Protein AF-A0A392TTG8-F1 (afdb_monomer)

Radius of gyration: 15.2 Å; Cα contacts (8 Å, |Δi|>4): 57; chains: 1; bounding box: 39×26×30 Å

Structure (mmCIF, N/CA/C/O backbone):
data_AF-A0A392TTG8-F1
#
_entry.id   AF-A0A392TTG8-F1
#
loop_
_atom_site.group_PDB
_atom_site.id
_atom_site.type_symbol
_atom_site.label_atom_id
_atom_site.label_alt_id
_atom_site.label_comp_id
_atom_site.label_asym_id
_atom_site.label_entity_id
_atom_site.label_seq_id
_atom_site.pdbx_PDB_ins_code
_atom_site.Cartn_x
_atom_site.Cartn_y
_atom_site.Cartn_z
_atom_site.occupancy
_atom_site.B_iso_or_equiv
_atom_site.auth_seq_id
_atom_site.auth_comp_id
_atom_site.auth_asym_id
_atom_site.auth_atom_id
_atom_site.pdbx_PDB_model_num
ATOM 1 N N . MET A 1 1 ? -23.215 -0.611 9.975 1.00 88.06 1 MET A N 1
ATOM 2 C CA . MET A 1 1 ? -22.929 -1.732 10.895 1.00 88.06 1 MET A CA 1
ATOM 3 C C . MET A 1 1 ? -21.425 -1.940 10.895 1.00 88.06 1 MET A C 1
ATOM 5 O O . MET A 1 1 ? -20.842 -1.856 9.823 1.00 88.06 1 MET A O 1
ATOM 9 N N . ALA A 1 2 ? -20.807 -2.107 12.062 1.00 94.75 2 ALA A N 1
ATOM 10 C CA . ALA A 1 2 ? -19.377 -2.398 12.161 1.00 94.75 2 ALA A CA 1
ATOM 11 C C . ALA A 1 2 ? -19.130 -3.909 12.024 1.00 94.75 2 ALA A C 1
ATOM 13 O O . ALA A 1 2 ? -20.040 -4.702 12.268 1.00 94.75 2 ALA A O 1
ATOM 14 N N . PHE A 1 3 ? -17.914 -4.284 11.637 1.00 95.75 3 PHE A N 1
ATOM 15 C CA . PHE A 1 3 ? -17.443 -5.666 11.603 1.00 95.75 3 PHE A CA 1
ATOM 16 C C . PHE A 1 3 ? -16.006 -5.727 12.120 1.00 95.75 3 PHE A C 1
AT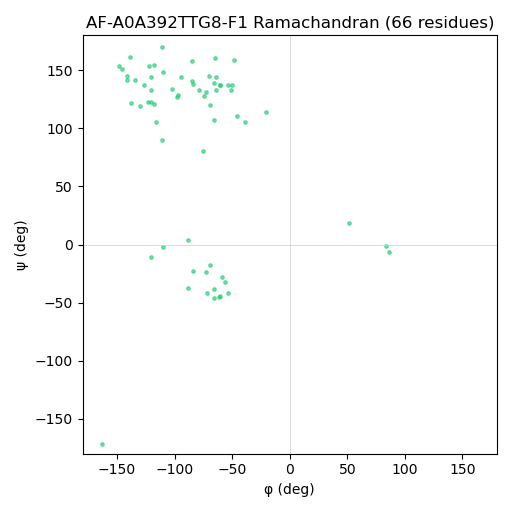OM 18 O O . PHE A 1 3 ? -15.311 -4.711 12.159 1.00 95.75 3 PHE A O 1
ATOM 25 N N . GLU A 1 4 ? -15.578 -6.919 12.517 1.00 96.31 4 GLU A N 1
ATOM 26 C CA . GLU A 1 4 ? -14.237 -7.175 13.032 1.00 96.31 4 GLU A CA 1
ATOM 27 C C . GLU A 1 4 ? -13.438 -7.997 12.025 1.00 96.31 4 GLU A C 1
ATOM 29 O O . GLU A 1 4 ? -13.990 -8.825 11.297 1.00 96.31 4 GLU A O 1
ATOM 34 N N . VAL A 1 5 ? -12.127 -7.769 11.995 1.00 94.44 5 VAL A N 1
ATOM 35 C CA . VAL A 1 5 ? -11.189 -8.553 11.191 1.00 94.44 5 VAL A CA 1
ATOM 36 C C . VAL A 1 5 ? -9.988 -8.901 12.051 1.00 94.44 5 VAL A C 1
ATOM 38 O O . VAL A 1 5 ? -9.522 -8.079 12.838 1.00 94.44 5 VAL A O 1
ATOM 41 N N . VAL A 1 6 ? -9.479 -10.117 11.887 1.00 95.25 6 VAL A N 1
ATOM 42 C CA . VAL A 1 6 ? -8.264 -10.579 12.558 1.00 95.25 6 VAL A CA 1
ATOM 43 C C . VAL A 1 6 ? -7.109 -10.527 11.570 1.00 95.25 6 VAL A C 1
ATOM 45 O O . VAL A 1 6 ? -7.239 -10.982 10.434 1.00 95.25 6 VAL A O 1
ATOM 48 N N . TYR A 1 7 ? -5.976 -9.990 12.010 1.00 91.00 7 TYR A N 1
ATOM 49 C CA . TYR A 1 7 ? -4.758 -9.921 11.216 1.00 91.00 7 TYR A CA 1
ATOM 50 C C . TYR A 1 7 ? -3.617 -10.656 11.922 1.00 91.00 7 TYR A C 1
ATOM 52 O O . TYR A 1 7 ? -3.263 -10.322 13.051 1.00 91.00 7 TYR A O 1
ATOM 60 N N . TYR A 1 8 ? -3.044 -11.648 11.240 1.00 89.81 8 TYR A N 1
ATOM 61 C CA . TYR A 1 8 ? -1.845 -12.367 11.664 1.00 89.81 8 TYR A CA 1
ATOM 62 C C . TYR A 1 8 ? -0.699 -11.999 10.711 1.00 89.81 8 TYR A C 1
ATOM 64 O O . TYR A 1 8 ? -0.563 -12.644 9.668 1.00 89.81 8 TYR A O 1
ATOM 72 N N . PRO A 1 9 ? 0.082 -10.944 11.008 1.00 84.25 9 PRO A N 1
ATOM 73 C CA . PRO A 1 9 ? 1.160 -10.507 10.130 1.00 84.25 9 PRO A CA 1
ATOM 74 C C . PRO A 1 9 ? 2.197 -11.617 9.958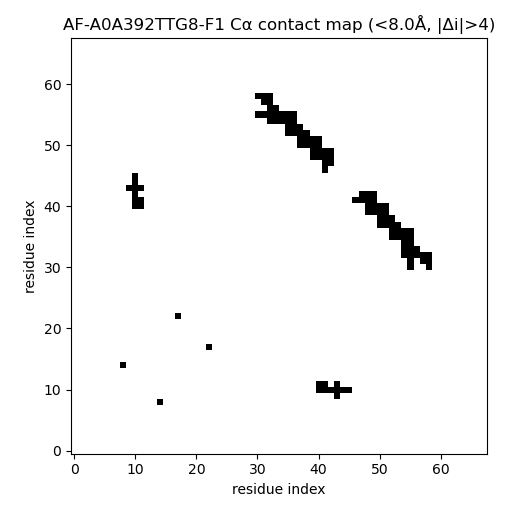 1.00 84.25 9 PRO A C 1
ATOM 76 O O . PRO A 1 9 ? 2.578 -12.292 10.917 1.00 84.25 9 PRO A O 1
ATOM 79 N N . LYS A 1 10 ? 2.659 -11.799 8.722 1.00 82.12 10 LYS A N 1
ATOM 80 C CA . LYS A 1 10 ? 3.725 -12.735 8.370 1.00 82.12 10 LYS A CA 1
ATOM 81 C C . LYS A 1 10 ? 4.610 -12.111 7.301 1.00 82.12 10 LYS A C 1
ATOM 83 O O . LYS A 1 10 ? 4.102 -11.477 6.37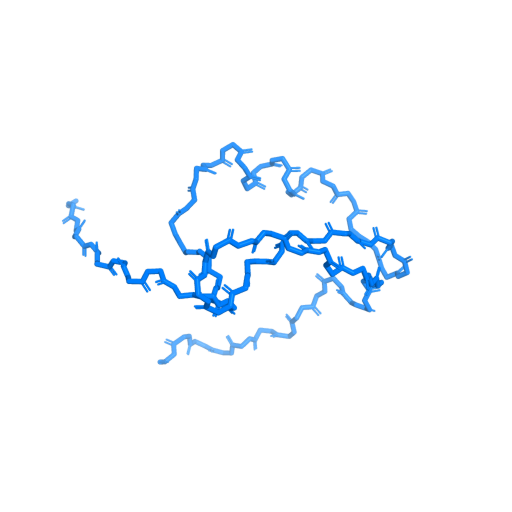6 1.00 82.12 10 LYS A O 1
ATOM 88 N N . ALA A 1 11 ? 5.919 -12.329 7.397 1.00 80.44 11 ALA A N 1
ATOM 89 C CA . ALA A 1 11 ? 6.858 -11.894 6.373 1.00 80.44 11 ALA A CA 1
ATOM 90 C C . ALA A 1 11 ? 6.406 -12.362 4.975 1.00 80.44 11 ALA A C 1
ATOM 92 O O . ALA A 1 11 ? 6.014 -13.515 4.771 1.00 80.44 11 ALA A O 1
ATOM 93 N N . GLY A 1 12 ? 6.427 -11.439 4.012 1.00 76.25 12 GLY A N 1
ATOM 94 C CA . GLY A 1 12 ? 6.017 -11.690 2.628 1.00 76.25 12 GLY A CA 1
ATOM 95 C C . GLY A 1 12 ? 4.514 -11.589 2.345 1.00 76.25 12 GLY A C 1
ATOM 96 O O . GLY A 1 12 ? 4.125 -11.752 1.191 1.00 76.25 12 GLY A O 1
ATOM 97 N N . TRP A 1 13 ? 3.672 -11.306 3.343 1.00 83.12 13 TRP A N 1
ATOM 98 C CA . TRP A 1 13 ? 2.248 -11.018 3.138 1.00 83.12 13 TRP A CA 1
ATOM 99 C C . TRP A 1 13 ? 2.016 -9.509 3.030 1.00 83.12 13 TRP A C 1
ATOM 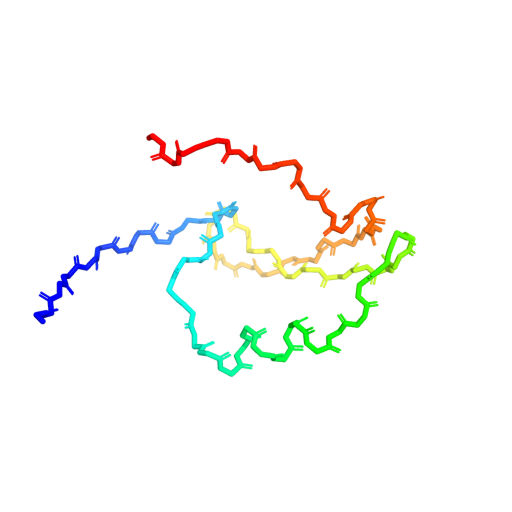101 O O . TRP A 1 13 ? 2.685 -8.722 3.695 1.00 83.12 13 TRP A O 1
ATOM 111 N N . SER A 1 14 ? 1.072 -9.101 2.182 1.00 85.38 14 SER A N 1
ATOM 112 C CA . SER A 1 14 ? 0.661 -7.701 2.056 1.00 85.38 14 SER A CA 1
ATOM 113 C C . SER A 1 14 ? -0.399 -7.338 3.092 1.00 85.38 14 SER A C 1
ATOM 115 O O . SER A 1 14 ? -1.342 -8.103 3.311 1.00 85.38 14 SER A O 1
ATOM 117 N N . ASP A 1 15 ? -0.297 -6.135 3.651 1.00 89.12 15 ASP A N 1
ATOM 118 C CA . ASP A 1 15 ? -1.335 -5.563 4.505 1.00 89.12 15 ASP A CA 1
ATOM 119 C C . ASP A 1 15 ? -2.637 -5.326 3.722 1.00 89.12 15 ASP A C 1
ATOM 121 O O . ASP A 1 15 ? -2.616 -4.925 2.557 1.00 89.12 15 ASP A O 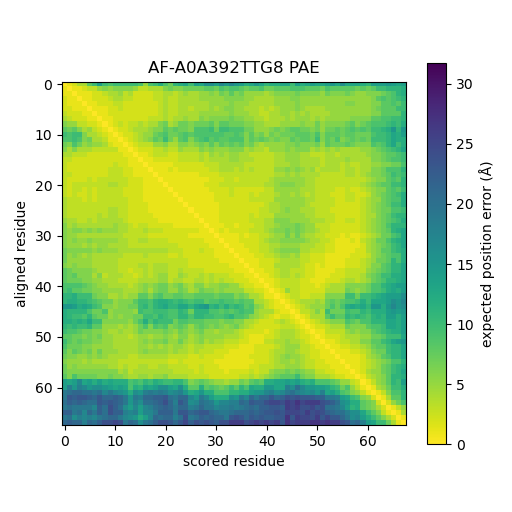1
ATOM 125 N N . PHE A 1 16 ? -3.782 -5.533 4.381 1.00 90.50 16 PHE A N 1
ATOM 126 C CA . PHE A 1 16 ? -5.112 -5.324 3.788 1.00 90.50 16 PHE A CA 1
ATOM 127 C C . PHE A 1 16 ? -5.967 -4.282 4.527 1.00 90.50 16 PHE A C 1
ATOM 129 O O . PHE A 1 16 ? -6.999 -3.860 4.009 1.00 90.50 16 PHE A O 1
ATOM 136 N N . VAL A 1 17 ? -5.545 -3.833 5.715 1.00 93.44 17 VAL A N 1
ATOM 137 C CA . VAL A 1 17 ? -6.127 -2.673 6.408 1.00 93.44 17 VAL A CA 1
ATOM 138 C C . VAL A 1 17 ? -5.054 -1.601 6.509 1.00 93.44 17 VAL A C 1
ATOM 140 O O . VAL A 1 17 ? -4.125 -1.710 7.303 1.00 93.44 17 VAL A O 1
ATOM 143 N N . LEU A 1 18 ? -5.184 -0.561 5.693 1.00 93.75 18 LEU A N 1
ATOM 144 C CA . LEU A 1 18 ? -4.233 0.543 5.614 1.00 93.75 18 LEU A CA 1
ATOM 145 C C . LEU A 1 18 ? -4.941 1.864 5.910 1.00 93.75 18 LEU A C 1
ATOM 147 O O . LEU A 1 18 ? -6.143 2.013 5.678 1.00 93.75 18 LEU A O 1
ATOM 151 N N . LYS A 1 19 ? -4.188 2.849 6.405 1.00 96.62 19 LYS A N 1
ATOM 152 C CA . LYS A 1 19 ? -4.698 4.218 6.516 1.00 96.62 19 LYS A CA 1
ATOM 153 C C . LYS A 1 19 ? -4.940 4.788 5.118 1.00 96.62 19 LYS A C 1
ATOM 155 O O . LYS A 1 19 ? -4.086 4.639 4.246 1.00 96.62 19 LYS A O 1
ATOM 160 N N . ALA A 1 20 ? -6.049 5.504 4.943 1.00 96.81 20 ALA A N 1
ATOM 161 C CA . ALA A 1 20 ? -6.409 6.123 3.665 1.00 96.81 20 ALA A CA 1
ATOM 162 C C . ALA A 1 20 ? -5.288 7.019 3.108 1.00 96.81 20 ALA A C 1
ATOM 164 O O . ALA A 1 20 ? -4.934 6.894 1.944 1.00 96.81 20 ALA A O 1
ATOM 165 N N . GLU A 1 21 ? -4.634 7.810 3.965 1.00 97.88 21 GLU A N 1
ATOM 166 C CA . GLU A 1 21 ? -3.532 8.708 3.578 1.00 97.88 21 GLU A CA 1
ATOM 167 C C . GLU A 1 21 ? -2.356 7.994 2.883 1.00 97.88 21 GLU A C 1
ATOM 169 O O . GLU A 1 21 ? -1.720 8.558 1.994 1.00 97.88 21 GLU A O 1
ATOM 174 N N . VAL A 1 22 ? -2.081 6.737 3.253 1.00 95.75 22 VAL A N 1
ATOM 175 C CA . VAL A 1 22 ? -1.024 5.926 2.628 1.00 95.75 22 VAL A CA 1
ATOM 176 C C . VAL A 1 22 ? -1.446 5.501 1.224 1.00 95.75 22 VAL A C 1
ATOM 178 O O . VAL A 1 22 ? -0.640 5.552 0.294 1.00 95.75 22 VAL A O 1
ATOM 181 N N . VAL A 1 23 ? -2.714 5.114 1.066 1.00 94.62 23 VAL A N 1
ATOM 182 C CA . VAL A 1 23 ? -3.291 4.730 -0.227 1.00 94.62 23 VAL A CA 1
ATOM 183 C C . VAL A 1 23 ? -3.339 5.936 -1.161 1.00 94.62 23 VAL A C 1
ATOM 185 O O . VAL A 1 23 ? -2.893 5.838 -2.301 1.00 94.62 23 VAL A O 1
ATOM 188 N N . ASP A 1 24 ? -3.791 7.087 -0.670 1.00 97.06 24 ASP A N 1
ATOM 189 C CA . ASP A 1 24 ? -3.888 8.321 -1.450 1.00 97.06 24 ASP A CA 1
ATOM 190 C C . ASP A 1 24 ? -2.512 8.784 -1.945 1.00 97.06 24 ASP A C 1
ATOM 192 O O . ASP A 1 24 ? -2.338 9.096 -3.126 1.00 97.06 24 ASP A O 1
ATOM 196 N N . ALA A 1 25 ? -1.500 8.758 -1.071 1.00 96.50 25 ALA A N 1
ATOM 197 C CA . ALA A 1 25 ? -0.130 9.080 -1.451 1.00 96.50 25 ALA A CA 1
ATOM 198 C C . ALA A 1 25 ? 0.395 8.127 -2.538 1.00 96.50 25 ALA A C 1
ATOM 200 O O . ALA A 1 25 ? 0.974 8.585 -3.525 1.00 96.50 25 ALA A O 1
ATOM 201 N N . ALA A 1 26 ? 0.154 6.819 -2.404 1.00 93.00 26 ALA A N 1
ATOM 202 C CA . ALA A 1 26 ? 0.575 5.828 -3.393 1.00 93.00 26 ALA A CA 1
ATOM 203 C C . ALA A 1 26 ? -0.155 5.990 -4.738 1.00 93.00 26 ALA A C 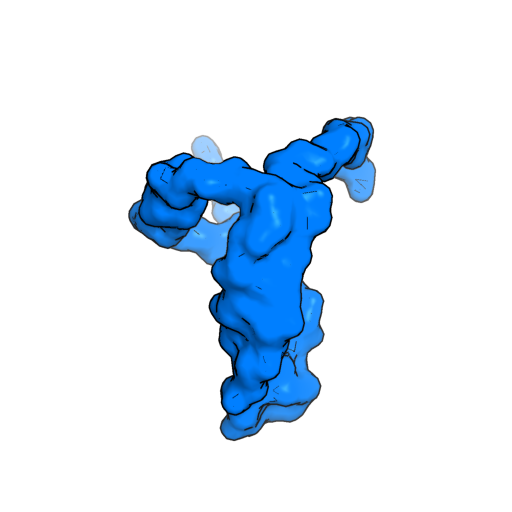1
ATOM 205 O O . ALA A 1 26 ? 0.471 5.850 -5.788 1.00 93.00 26 ALA A O 1
ATOM 206 N N . MET A 1 27 ? -1.447 6.327 -4.721 1.00 93.88 27 MET A N 1
ATOM 207 C CA . MET A 1 27 ? -2.250 6.563 -5.927 1.00 93.88 27 MET A CA 1
ATOM 208 C C . MET A 1 27 ? -1.911 7.883 -6.628 1.00 93.88 27 MET A C 1
ATOM 210 O O . MET A 1 27 ? -2.122 8.006 -7.832 1.00 93.88 27 MET A O 1
ATOM 214 N N . SER A 1 28 ? -1.350 8.861 -5.911 1.00 96.25 28 SER 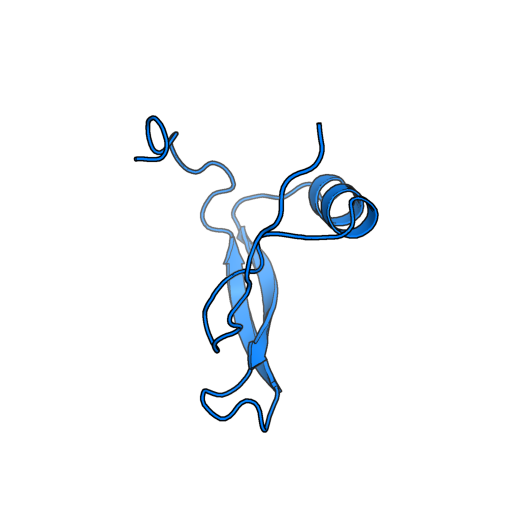A N 1
ATOM 215 C CA . SER A 1 28 ? -0.876 10.115 -6.514 1.00 96.25 28 SER A CA 1
ATOM 216 C C . SER A 1 28 ? 0.366 9.935 -7.400 1.00 96.25 28 SER A C 1
ATOM 218 O O . SER A 1 28 ? 0.674 10.791 -8.232 1.00 96.25 28 SER A O 1
ATOM 220 N N . VAL A 1 29 ? 1.084 8.817 -7.248 1.00 95.19 29 VAL A N 1
ATOM 221 C CA . VAL A 1 29 ? 2.247 8.490 -8.072 1.00 95.19 29 VAL A CA 1
ATOM 222 C C . VAL A 1 29 ? 1.782 8.056 -9.458 1.00 95.19 29 VAL A C 1
ATOM 224 O O . VAL A 1 29 ? 0.986 7.132 -9.615 1.00 95.19 29 VAL A O 1
ATOM 227 N N . THR A 1 30 ? 2.331 8.685 -10.497 1.00 94.69 30 THR A N 1
ATOM 228 C CA . THR A 1 30 ? 2.140 8.230 -11.880 1.00 94.69 30 THR A CA 1
ATOM 229 C C . THR A 1 30 ? 3.003 6.997 -12.135 1.00 94.69 30 THR A C 1
ATOM 231 O O . THR A 1 30 ? 4.104 7.087 -12.678 1.00 94.69 30 THR A O 1
ATOM 234 N N . TRP A 1 31 ? 2.520 5.837 -11.695 1.00 94.94 31 TRP A N 1
ATOM 235 C CA . TRP A 1 31 ? 3.180 4.563 -11.944 1.00 94.94 31 TRP A CA 1
ATOM 236 C C . TRP A 1 31 ? 3.275 4.299 -13.449 1.00 94.94 31 TRP A C 1
ATOM 238 O O . TRP A 1 31 ? 2.310 4.491 -14.191 1.00 94.94 31 TRP A O 1
ATOM 248 N N . CYS A 1 32 ? 4.426 3.810 -13.905 1.00 94.88 32 CYS A N 1
ATOM 249 C CA . CYS A 1 32 ? 4.625 3.423 -15.296 1.00 94.88 32 CYS A CA 1
ATOM 250 C C . CYS A 1 32 ? 5.570 2.217 -15.417 1.00 94.88 32 CYS A C 1
ATOM 252 O O . CYS A 1 32 ? 6.454 2.034 -14.571 1.00 94.88 32 CYS A O 1
ATOM 254 N N . PRO A 1 33 ? 5.418 1.386 -16.466 1.00 95.75 33 PRO A N 1
ATOM 255 C CA . PRO A 1 33 ? 6.403 0.363 -16.785 1.00 95.75 33 PRO A CA 1
ATOM 256 C C . PRO A 1 33 ? 7.813 0.958 -16.910 1.00 95.75 33 PRO A C 1
ATOM 258 O O . PRO A 1 33 ? 8.004 2.022 -17.496 1.00 95.75 33 PRO A O 1
ATOM 261 N N . GLY A 1 34 ? 8.808 0.274 -16.349 1.00 95.88 34 GLY A N 1
ATOM 262 C CA . GLY A 1 34 ? 10.196 0.730 -16.281 1.00 95.88 34 GLY A CA 1
ATOM 263 C C . GLY A 1 34 ? 10.522 1.625 -15.080 1.00 95.88 34 GLY A C 1
ATOM 264 O O . GLY A 1 34 ? 11.698 1.911 -14.850 1.00 95.88 34 GLY A O 1
ATOM 265 N N . MET A 1 35 ? 9.535 2.035 -14.274 1.00 96.94 35 MET A N 1
ATOM 266 C CA . MET A 1 35 ? 9.792 2.787 -13.043 1.00 96.94 35 MET A CA 1
ATOM 267 C C . MET A 1 35 ? 10.580 1.935 -12.041 1.00 96.94 35 MET A C 1
ATOM 269 O O . MET A 1 35 ? 10.250 0.773 -11.798 1.00 96.94 35 MET A O 1
ATOM 273 N N . ARG A 1 36 ? 11.630 2.510 -11.445 1.00 96.81 36 ARG A N 1
ATOM 274 C CA . ARG A 1 36 ? 12.446 1.839 -10.424 1.00 96.81 36 ARG A CA 1
ATOM 275 C C . ARG A 1 36 ? 11.735 1.869 -9.086 1.00 96.81 36 ARG A C 1
ATOM 277 O O . ARG A 1 36 ? 11.314 2.928 -8.632 1.00 96.81 36 ARG A O 1
ATOM 284 N N . ILE A 1 37 ? 11.691 0.719 -8.432 1.00 95.06 37 ILE A N 1
ATOM 285 C CA . ILE A 1 37 ? 11.129 0.577 -7.096 1.00 95.06 37 ILE A CA 1
ATOM 286 C C . ILE A 1 37 ? 12.185 0.110 -6.106 1.00 95.06 37 ILE A C 1
ATOM 288 O O . ILE A 1 37 ? 13.168 -0.555 -6.454 1.00 95.06 37 ILE A O 1
ATOM 292 N N . LYS A 1 38 ? 11.940 0.446 -4.846 1.00 94.94 38 LYS A N 1
ATOM 293 C CA . LYS A 1 38 ? 12.646 -0.099 -3.699 1.00 94.94 38 LYS A CA 1
ATOM 294 C C . LYS A 1 38 ? 11.612 -0.372 -2.612 1.00 94.94 38 LYS A C 1
ATOM 296 O O . LYS A 1 38 ? 10.900 0.543 -2.218 1.00 94.94 38 LYS A O 1
ATO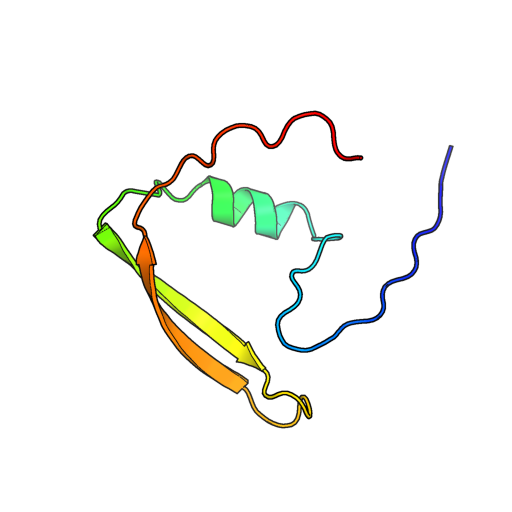M 301 N N . MET A 1 39 ? 11.523 -1.616 -2.159 1.00 91.44 39 MET A N 1
ATOM 302 C CA . MET A 1 39 ? 10.543 -2.076 -1.175 1.00 91.44 39 MET A CA 1
ATOM 303 C C . MET A 1 39 ? 11.273 -2.624 0.050 1.00 91.44 39 MET A C 1
ATOM 305 O O . MET A 1 39 ? 12.238 -3.377 -0.092 1.00 91.44 39 MET A O 1
ATOM 309 N N . ALA A 1 40 ? 10.844 -2.212 1.241 1.00 89.88 40 ALA A N 1
ATOM 310 C CA . ALA A 1 40 ? 11.312 -2.794 2.493 1.00 89.88 40 ALA A CA 1
ATOM 311 C C . ALA A 1 40 ? 10.690 -4.185 2.649 1.00 89.88 40 ALA A C 1
ATOM 313 O O . ALA A 1 40 ? 9.486 -4.339 2.469 1.00 89.88 40 ALA A O 1
ATOM 314 N N . VAL A 1 41 ? 11.507 -5.186 2.959 1.00 86.75 41 VAL A N 1
ATOM 315 C CA . VAL A 1 41 ? 11.064 -6.566 3.166 1.00 86.75 41 VAL A CA 1
ATOM 316 C C . VAL A 1 41 ? 11.652 -7.055 4.476 1.00 86.75 41 VAL A C 1
ATOM 318 O O . VAL A 1 41 ? 12.876 -7.079 4.636 1.00 86.75 41 VAL A O 1
ATOM 321 N N . GLU A 1 42 ? 10.795 -7.422 5.419 1.00 87.62 42 GLU A N 1
ATOM 322 C CA . GLU A 1 42 ? 11.244 -8.062 6.651 1.00 87.62 42 GLU A CA 1
ATOM 323 C C . GLU A 1 42 ? 11.748 -9.478 6.379 1.00 87.62 42 GLU A C 1
ATOM 325 O O . GLU A 1 42 ? 11.249 -10.183 5.499 1.00 87.62 42 GLU A O 1
ATOM 330 N N . THR A 1 43 ? 12.767 -9.887 7.128 1.00 84.81 43 THR A N 1
ATOM 331 C CA . THR A 1 43 ? 13.198 -11.282 7.175 1.00 84.81 43 THR A CA 1
ATOM 332 C C . THR A 1 43 ? 12.101 -12.159 7.783 1.00 84.81 43 THR A C 1
ATOM 334 O O . THR A 1 43 ? 11.210 -11.664 8.465 1.00 84.81 43 THR A O 1
ATOM 337 N N . ASP A 1 44 ? 12.151 -13.470 7.536 1.00 81.62 44 ASP A N 1
ATOM 338 C CA . ASP A 1 44 ? 11.118 -14.418 7.997 1.00 81.62 44 ASP A CA 1
ATOM 339 C C . ASP A 1 44 ? 10.934 -14.425 9.528 1.00 81.62 44 ASP A C 1
ATOM 341 O O . ASP A 1 44 ? 9.843 -14.667 10.033 1.00 81.62 44 ASP A O 1
ATOM 345 N N . ASP A 1 45 ? 11.995 -14.090 10.264 1.00 83.75 45 ASP A N 1
ATOM 346 C CA . ASP A 1 45 ? 12.011 -13.939 11.720 1.00 83.75 45 ASP A CA 1
ATOM 347 C C . ASP A 1 45 ? 11.653 -12.517 12.204 1.00 83.75 45 ASP A C 1
ATOM 349 O O . ASP A 1 45 ? 11.759 -12.239 13.398 1.00 83.75 45 ASP A O 1
ATOM 353 N N . SER A 1 46 ? 11.287 -11.604 11.293 1.00 77.12 46 SER A N 1
ATOM 354 C CA . SER A 1 46 ? 11.000 -10.180 11.539 1.00 77.12 46 SER A CA 1
ATOM 355 C C . SER A 1 46 ? 12.089 -9.424 12.318 1.00 77.12 46 SER A C 1
ATOM 357 O O . SER A 1 46 ? 11.851 -8.346 12.858 1.00 77.12 46 SER A O 1
ATOM 359 N N . SER A 1 47 ? 13.314 -9.954 12.381 1.00 84.50 47 SER A N 1
ATOM 360 C CA . SER A 1 47 ? 14.400 -9.344 13.158 1.00 84.50 47 SER A CA 1
ATOM 361 C C . SER A 1 47 ? 15.121 -8.236 12.393 1.00 84.50 47 SER A C 1
ATOM 363 O O . SER A 1 47 ? 15.783 -7.381 12.989 1.00 84.50 47 SER A O 1
ATOM 365 N N . ARG A 1 48 ? 15.038 -8.255 11.058 1.00 86.06 48 ARG A N 1
ATOM 366 C CA . ARG A 1 48 ? 15.770 -7.348 10.175 1.00 86.06 48 ARG A CA 1
ATOM 367 C C . ARG A 1 48 ? 14.912 -6.920 8.997 1.00 86.06 48 ARG A C 1
ATOM 369 O O . ARG A 1 48 ? 14.188 -7.709 8.401 1.00 86.06 48 ARG A O 1
ATOM 376 N N . THR A 1 49 ? 15.105 -5.676 8.575 1.00 89.12 49 THR A N 1
ATOM 377 C CA . THR A 1 49 ? 14.578 -5.178 7.304 1.00 89.12 49 THR A CA 1
ATOM 378 C C . THR A 1 49 ? 15.657 -5.259 6.231 1.00 89.12 49 THR A C 1
ATOM 380 O O . THR A 1 49 ? 16.775 -4.767 6.396 1.00 89.12 49 THR A O 1
ATOM 383 N N . THR A 1 50 ? 15.311 -5.867 5.105 1.00 89.62 50 THR A N 1
ATOM 384 C CA . THR A 1 50 ? 16.102 -5.887 3.874 1.00 89.62 50 THR A CA 1
ATOM 385 C C . THR A 1 50 ? 15.413 -5.055 2.796 1.00 89.62 50 THR A C 1
ATOM 387 O O . THR A 1 50 ? 14.284 -4.599 2.971 1.00 89.62 50 THR A O 1
ATOM 390 N N . TRP A 1 51 ? 16.102 -4.806 1.683 1.00 91.50 51 TRP A N 1
ATOM 391 C CA . TRP A 1 51 ? 15.553 -4.028 0.577 1.00 91.50 51 TRP A CA 1
ATOM 392 C C . TRP A 1 51 ? 15.473 -4.876 -0.680 1.00 91.50 51 TRP A C 1
ATOM 394 O O . TRP A 1 51 ? 16.497 -5.316 -1.198 1.00 91.50 51 TRP A O 1
ATOM 404 N N . PHE A 1 52 ? 14.265 -5.024 -1.207 1.00 89.81 52 PHE A N 1
ATOM 405 C CA . PHE A 1 52 ? 14.060 -5.473 -2.571 1.00 89.81 52 PHE A CA 1
ATOM 406 C C . PHE A 1 52 ? 14.159 -4.276 -3.519 1.00 89.81 52 PHE A C 1
ATOM 408 O O . PHE A 1 52 ? 13.647 -3.193 -3.228 1.00 89.81 52 PHE A O 1
ATOM 415 N N . GLN A 1 53 ? 14.822 -4.457 -4.657 1.00 96.31 53 GLN A N 1
ATOM 416 C CA . GLN A 1 53 ? 14.926 -3.451 -5.711 1.00 96.31 53 GLN A CA 1
ATOM 417 C C . GLN A 1 53 ? 14.487 -4.072 -7.030 1.00 96.31 53 GLN A C 1
ATOM 419 O O . GLN A 1 53 ? 14.869 -5.196 -7.343 1.00 96.31 53 GLN A O 1
ATOM 424 N N . GLY A 1 54 ? 13.702 -3.333 -7.808 1.00 95.88 54 GLY A N 1
ATOM 425 C CA . GLY A 1 54 ? 13.139 -3.855 -9.046 1.00 95.88 54 GLY A CA 1
ATOM 426 C C . GLY A 1 54 ? 12.622 -2.771 -9.978 1.00 95.88 54 GLY A C 1
ATOM 427 O O . GLY A 1 54 ? 12.822 -1.575 -9.750 1.00 95.88 54 GLY A O 1
ATOM 428 N N . LEU A 1 55 ? 11.955 -3.219 -11.036 1.00 96.81 55 LEU A N 1
ATOM 429 C CA . LEU A 1 55 ? 11.269 -2.378 -12.008 1.00 96.81 55 LEU A CA 1
ATOM 430 C C . LEU A 1 55 ? 9.788 -2.745 -12.027 1.00 96.81 55 LEU A C 1
ATOM 432 O O . LEU A 1 55 ? 9.438 -3.920 -11.916 1.00 96.81 55 LEU A O 1
ATOM 436 N N . VAL A 1 56 ? 8.930 -1.752 -12.221 1.00 94.75 56 VAL A N 1
ATOM 437 C CA . VAL A 1 56 ? 7.521 -1.980 -12.550 1.00 94.75 56 VAL A CA 1
ATOM 438 C C . VAL A 1 56 ? 7.453 -2.555 -13.962 1.00 94.75 56 VAL A C 1
ATOM 440 O O . VAL A 1 56 ? 7.909 -1.920 -14.909 1.00 94.75 56 VAL A O 1
ATOM 443 N N . SER A 1 57 ? 6.904 -3.754 -14.128 1.00 93.75 57 SER A N 1
ATOM 444 C CA . SER A 1 57 ? 6.704 -4.363 -15.452 1.00 93.75 57 SER A CA 1
ATOM 445 C C . SER A 1 57 ? 5.364 -3.964 -16.076 1.00 93.75 57 SER A C 1
ATOM 447 O O . SER A 1 57 ? 5.288 -3.727 -17.278 1.00 93.75 57 SER A O 1
ATOM 449 N N . SER A 1 58 ? 4.318 -3.849 -15.256 1.00 91.56 58 SER A N 1
ATOM 450 C CA . SER A 1 58 ? 2.966 -3.421 -15.620 1.00 91.56 58 SER A CA 1
ATOM 451 C C . SER A 1 58 ? 2.331 -2.678 -14.444 1.00 91.56 58 SER A C 1
ATOM 453 O O . SER A 1 58 ? 2.677 -2.929 -13.292 1.00 91.56 58 SER A O 1
ATOM 455 N N . VAL A 1 59 ? 1.393 -1.781 -14.740 1.00 89.06 59 VAL A N 1
ATOM 456 C CA . VAL A 1 59 ? 0.590 -1.030 -13.753 1.00 89.06 59 VAL A CA 1
ATOM 457 C C . VAL A 1 59 ? -0.872 -1.462 -13.723 1.00 89.06 59 VAL A C 1
ATOM 459 O O . VAL A 1 59 ? -1.653 -0.959 -12.926 1.00 89.06 59 VAL A O 1
ATOM 462 N N . ASN A 1 60 ? -1.241 -2.399 -14.593 1.00 81.75 60 ASN A N 1
ATOM 463 C CA . ASN A 1 60 ? -2.572 -2.969 -14.643 1.00 81.75 60 ASN A CA 1
ATOM 464 C C . ASN A 1 60 ? -2.443 -4.484 -14.478 1.00 81.75 60 ASN A C 1
ATOM 466 O O . ASN A 1 60 ? -1.703 -5.138 -15.222 1.00 81.75 60 ASN A O 1
ATOM 470 N N . VAL A 1 61 ? -3.116 -5.020 -13.467 1.00 68.88 61 VAL A N 1
ATOM 471 C CA . VAL A 1 61 ? -3.270 -6.460 -13.280 1.00 68.88 61 VAL A CA 1
ATOM 472 C C . VAL A 1 61 ? -4.647 -6.788 -13.852 1.00 68.88 61 VAL A C 1
ATOM 474 O O . VAL A 1 61 ? -5.600 -6.106 -13.473 1.00 68.88 61 VAL A O 1
ATOM 477 N N . PRO A 1 62 ? -4.779 -7.757 -14.780 1.00 66.81 62 PRO A N 1
ATOM 478 C CA . PRO A 1 62 ? -6.094 -8.166 -15.262 1.00 66.81 62 PRO A CA 1
ATOM 479 C C . PRO A 1 62 ? -6.993 -8.439 -14.060 1.00 66.81 62 PRO A C 1
ATOM 481 O O . PRO A 1 62 ? -6.513 -9.041 -13.099 1.00 66.81 62 PRO A O 1
ATOM 484 N N . GLU A 1 63 ? -8.253 -7.995 -14.104 1.00 64.12 63 GLU A N 1
ATOM 485 C CA . GLU A 1 63 ? -9.217 -8.281 -13.040 1.00 64.12 63 GLU A CA 1
ATOM 486 C C . GLU A 1 63 ? -9.128 -9.766 -12.677 1.00 64.12 63 GLU A C 1
ATOM 488 O O . GLU A 1 63 ? -9.497 -10.651 -13.455 1.00 64.12 63 GLU A O 1
ATOM 493 N N . HIS A 1 64 ? -8.613 -10.048 -11.482 1.00 63.41 64 HIS A N 1
ATOM 494 C CA . HIS A 1 64 ? -8.870 -11.324 -10.856 1.00 63.41 64 HIS A CA 1
ATOM 495 C C . HIS A 1 64 ? -10.372 -11.299 -10.591 1.00 63.41 64 HIS A C 1
ATOM 497 O O . HIS A 1 64 ? -10.843 -10.493 -9.788 1.00 63.41 64 HIS A O 1
ATOM 503 N N . GLY A 1 65 ? -11.128 -12.082 -11.370 1.00 58.88 65 GLY A N 1
ATOM 504 C CA . GLY A 1 65 ? -12.583 -12.163 -11.242 1.00 58.88 65 GLY A CA 1
ATOM 505 C C . GLY A 1 65 ? -13.002 -12.364 -9.785 1.00 58.88 65 GLY A C 1
ATOM 506 O O . GLY A 1 65 ? -12.183 -12.804 -8.986 1.00 58.88 65 GLY A O 1
ATOM 507 N N . ALA A 1 66 ? -14.259 -12.026 -9.466 1.00 49.81 66 ALA A N 1
ATOM 508 C CA . ALA A 1 66 ? -14.813 -11.933 -8.108 1.00 49.81 66 ALA A CA 1
ATOM 509 C C . ALA A 1 66 ? -14.022 -12.728 -7.059 1.00 49.81 66 ALA A C 1
ATOM 511 O O . ALA A 1 66 ? -13.983 -13.957 -7.149 1.00 49.81 66 ALA A O 1
ATOM 512 N N . TRP A 1 67 ? -13.407 -12.012 -6.108 1.00 55.69 67 TRP A N 1
ATOM 513 C CA . TRP A 1 67 ? -12.729 -12.566 -4.936 1.00 55.69 67 TRP A CA 1
ATOM 514 C C . TRP A 1 67 ? -13.544 -13.755 -4.402 1.00 55.69 67 TRP A C 1
ATOM 516 O O . TRP A 1 67 ? -14.640 -13.559 -3.874 1.00 55.69 67 TRP A O 1
ATOM 526 N N . ARG A 1 68 ? -13.064 -14.980 -4.640 1.00 39.00 68 ARG A N 1
ATOM 527 C CA . ARG A 1 68 ? -13.643 -16.209 -4.088 1.00 39.00 68 ARG A CA 1
ATOM 528 C C . ARG A 1 68 ? -12.824 -16.659 -2.900 1.00 39.00 68 ARG A C 1
ATOM 530 O O . ARG A 1 68 ? -11.581 -16.562 -2.999 1.00 39.00 68 ARG A O 1
#

Mean predicted aligned error: 6.29 Å

Foldseek 3Di:
DDDDDDDDDFFPDDDDDDDVVVVVVVVVDPDDFFDKDKDWTADRVNPDTDIDIDTDHDPDDPPPPDDD

InterPro domains:
  IPR010525 Auxin response factor domain [PF06507] (16-68)
  IPR044835 Auxin response factor [PTHR31384] (2-67)

Sequence (68 aa):
MAFEVVYYPKAGWSDFVLKAEVVDAAMSVTWCPGMRIKMAVETDDSSRTTWFQGLVSSVNVPEHGAWR

Solvent-accessible surface area (backbone atoms only — not comparable to full-atom values): 4826 Å² total; per-residue (Å²): 136,89,86,86,86,88,83,82,91,53,62,92,63,80,86,87,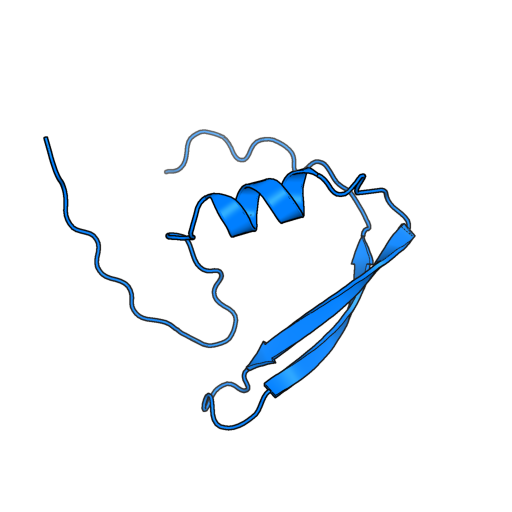84,74,62,66,69,60,55,53,58,59,65,70,51,87,75,47,61,71,41,78,48,75,44,84,39,53,38,87,81,66,81,46,79,45,76,49,73,53,61,35,80,65,83,72,76,79,81,75,70,80,91,124

Secondary structure (DSSP, 8-state):
----------TTPPPSS--HHHHHHHHTS---TT-EEEEEEE-TTSS-EEEEEEE---S------S--

Organism: NCBI:txid97028

pLDDT: mean 87.31, std 12.2, range [39.0, 97.88]

Nearest PDB structures (foldseek):
  8y0x-assembly1_LE  TM=2.582E-01  e=9.416E+00  Homo sapiens